Protein AF-A0A6B0S3A0-F1 (afdb_monomer_lite)

pLDDT: mean 80.4, std 14.94, range [40.19, 93.69]

InterPro domains:
  IPR024738 Transcriptional coactivator Hfi1/Transcriptional adapter 1 [PF12767] (7-70)
  IPR024738 Transcriptional coactivator Hfi1/Transcriptional adapter 1 [PTHR21277] (7-66)

Radius of gyration: 12.69 Å; chains: 1; bounding box: 27×20×39 Å

Secondary structure (DSSP, 8-state):
--HHHHHHHHHHHHHHHHHGGGHHHHHHHHHHHHTTSS-HHHHHHHHHHHS-TTTHHHHHHHHHHHHHHHHTTS--

Organism: NCBI:txid72004

Sequence (76 aa):
MATFVSELEAAKKNLSEALGDNVKQYWANLKLWFKQKISKEEFDLEAHRLLTQDNVHSHNDFLLKKKKNVKYIVEI

Structure (mmCIF, N/CA/C/O backbone):
data_AF-A0A6B0S3A0-F1
#
_entry.id   AF-A0A6B0S3A0-F1
#
loop_
_atom_site.group_PDB
_atom_site.id
_atom_site.type_symbol
_atom_site.label_atom_id
_atom_site.label_alt_id
_atom_site.label_comp_id
_atom_site.label_asym_id
_atom_site.label_entity_id
_atom_site.label_seq_id
_atom_site.pdbx_PDB_ins_code
_atom_site.Cartn_x
_atom_site.Cartn_y
_atom_site.Cartn_z
_atom_site.occupancy
_atom_site.B_iso_or_equiv
_atom_site.auth_seq_id
_atom_site.auth_comp_id
_atom_site.auth_asym_id
_atom_site.auth_atom_id
_atom_site.pdbx_PDB_model_num
ATOM 1 N N . MET A 1 1 ? 12.693 -10.913 19.093 1.00 50.03 1 MET A N 1
ATOM 2 C CA . MET A 1 1 ? 12.055 -9.593 18.861 1.00 50.03 1 MET A CA 1
ATOM 3 C C . MET A 1 1 ? 12.536 -8.868 17.595 1.00 50.03 1 MET A C 1
ATOM 5 O O . MET A 1 1 ? 11.779 -8.047 17.103 1.00 50.03 1 MET A O 1
ATOM 9 N N . ALA A 1 2 ? 13.711 -9.170 17.017 1.00 53.34 2 ALA A N 1
ATOM 10 C CA . ALA A 1 2 ? 14.236 -8.460 15.833 1.00 53.34 2 ALA A CA 1
ATOM 11 C C . ALA A 1 2 ? 13.666 -8.900 14.464 1.00 53.34 2 ALA A C 1
ATOM 13 O O . ALA A 1 2 ? 13.843 -8.195 13.478 1.00 53.34 2 ALA A O 1
ATOM 14 N N . THR A 1 3 ? 12.984 -10.044 14.386 1.00 59.44 3 THR A N 1
ATOM 15 C CA . THR A 1 3 ? 12.512 -10.638 13.120 1.00 59.44 3 THR A CA 1
ATOM 16 C C . THR A 1 3 ? 11.294 -9.933 12.518 1.00 59.44 3 THR A C 1
ATOM 18 O O . THR A 1 3 ? 11.188 -9.810 11.307 1.00 59.44 3 THR A O 1
ATOM 21 N N . PHE A 1 4 ? 10.396 -9.388 13.339 1.00 64.62 4 PHE A N 1
ATOM 22 C CA . PHE A 1 4 ? 9.137 -8.823 12.835 1.00 64.62 4 PHE A CA 1
ATOM 23 C C . PHE A 1 4 ? 9.300 -7.463 12.144 1.00 64.62 4 PHE A C 1
ATOM 25 O O . PHE A 1 4 ? 8.580 -7.153 11.195 1.00 64.62 4 PHE A O 1
ATOM 32 N N . VAL A 1 5 ? 10.246 -6.643 12.615 1.00 67.56 5 VAL A N 1
ATOM 33 C CA . VAL A 1 5 ? 10.568 -5.349 11.990 1.00 67.56 5 VAL A CA 1
ATOM 34 C C . VAL A 1 5 ? 11.240 -5.574 10.637 1.00 67.56 5 VAL A C 1
ATOM 36 O O . VAL A 1 5 ? 10.885 -4.912 9.666 1.00 67.56 5 VAL A O 1
ATOM 39 N N . SER A 1 6 ? 12.148 -6.548 10.541 1.00 78.56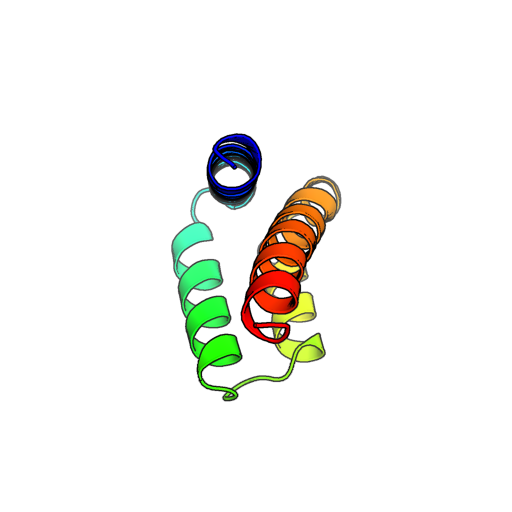 6 SER A N 1
ATOM 40 C CA . SER A 1 6 ? 12.794 -6.892 9.273 1.00 78.56 6 SER A CA 1
ATOM 41 C C . SER A 1 6 ? 11.815 -7.500 8.265 1.00 78.56 6 SER A C 1
ATOM 43 O O . SER A 1 6 ? 11.890 -7.174 7.084 1.00 78.56 6 SER A O 1
ATOM 45 N N . GLU A 1 7 ? 10.843 -8.300 8.709 1.00 80.81 7 GLU A N 1
ATOM 46 C CA . GLU A 1 7 ? 9.778 -8.823 7.843 1.00 80.81 7 GLU A CA 1
ATOM 47 C C . GLU A 1 7 ? 8.855 -7.727 7.290 1.00 80.81 7 GLU A C 1
ATOM 49 O O . GLU A 1 7 ? 8.468 -7.781 6.119 1.00 80.81 7 GLU A O 1
ATOM 54 N N . LEU A 1 8 ? 8.502 -6.728 8.109 1.00 82.38 8 LEU A N 1
ATOM 55 C CA . LEU A 1 8 ? 7.694 -5.588 7.669 1.00 82.38 8 LEU A CA 1
ATOM 56 C C . LEU A 1 8 ? 8.448 -4.730 6.647 1.00 82.38 8 LEU A C 1
ATOM 58 O O . LEU A 1 8 ? 7.873 -4.358 5.624 1.00 82.38 8 LEU A O 1
ATOM 62 N N . GLU A 1 9 ? 9.725 -4.441 6.899 1.00 86.06 9 GLU A N 1
ATOM 63 C CA . GLU A 1 9 ? 10.557 -3.675 5.968 1.00 86.06 9 GLU A CA 1
ATOM 64 C C . GLU A 1 9 ? 10.783 -4.439 4.653 1.00 86.06 9 GLU A C 1
ATOM 66 O O . GLU A 1 9 ? 10.716 -3.838 3.580 1.00 86.06 9 GLU A O 1
ATOM 71 N N . ALA A 1 10 ? 10.941 -5.766 4.701 1.00 88.56 10 ALA A N 1
ATOM 72 C CA . ALA A 1 10 ? 11.009 -6.603 3.503 1.00 88.56 10 ALA A CA 1
ATOM 73 C C . ALA A 1 10 ? 9.704 -6.554 2.688 1.00 88.56 10 ALA A C 1
ATOM 75 O O . ALA A 1 10 ? 9.740 -6.334 1.479 1.00 88.56 10 ALA A O 1
ATOM 76 N N . ALA A 1 11 ? 8.544 -6.677 3.343 1.00 88.44 11 ALA A N 1
ATOM 77 C CA . ALA A 1 11 ? 7.247 -6.569 2.672 1.00 88.44 11 ALA A CA 1
ATOM 78 C C . ALA A 1 11 ? 7.024 -5.176 2.067 1.00 88.44 11 ALA A C 1
ATOM 80 O O . ALA A 1 11 ? 6.532 -5.046 0.950 1.00 88.44 11 ALA A O 1
ATOM 81 N N . LYS A 1 12 ? 7.435 -4.121 2.779 1.00 89.19 12 LYS A N 1
ATOM 82 C CA . LYS A 1 12 ? 7.390 -2.738 2.292 1.00 89.19 12 LYS A CA 1
ATOM 83 C C . LYS A 1 12 ? 8.259 -2.545 1.049 1.00 89.19 12 LYS A C 1
ATOM 85 O O . LYS A 1 12 ? 7.837 -1.849 0.124 1.00 89.19 12 LYS A O 1
ATOM 90 N N . LYS A 1 13 ? 9.454 -3.143 1.028 1.00 90.88 13 LYS A N 1
ATOM 91 C CA . LYS A 1 13 ? 10.361 -3.101 -0.121 1.00 90.88 13 LYS A CA 1
ATOM 92 C C . LYS A 1 13 ? 9.745 -3.814 -1.328 1.00 90.88 13 LYS A C 1
ATOM 94 O O . LYS A 1 13 ? 9.554 -3.160 -2.347 1.00 90.88 13 LYS A O 1
ATOM 99 N N . ASN A 1 14 ? 9.311 -5.067 -1.165 1.00 90.12 14 ASN A N 1
ATOM 100 C CA . ASN A 1 14 ? 8.648 -5.841 -2.225 1.00 90.12 14 ASN A CA 1
ATOM 101 C C . ASN A 1 14 ? 7.430 -5.106 -2.794 1.00 90.12 14 ASN A C 1
ATOM 103 O O . ASN A 1 14 ? 7.252 -5.027 -4.003 1.00 90.12 14 ASN A O 1
ATOM 107 N N . LEU A 1 15 ? 6.615 -4.506 -1.924 1.00 90.25 15 LEU A N 1
ATOM 108 C CA . LEU A 1 15 ? 5.462 -3.717 -2.336 1.00 90.25 15 LEU A CA 1
ATOM 109 C C . LEU A 1 15 ? 5.861 -2.458 -3.117 1.00 90.25 15 LEU A C 1
ATOM 111 O O . LEU A 1 15 ? 5.208 -2.114 -4.094 1.00 90.25 15 LEU A O 1
ATOM 115 N N . SER A 1 16 ? 6.932 -1.777 -2.706 1.00 91.06 16 SER A N 1
ATOM 116 C CA . SER A 1 16 ? 7.443 -0.599 -3.419 1.00 91.06 16 SER A CA 1
ATOM 117 C C . SER A 1 16 ? 7.966 -0.967 -4.808 1.00 91.06 16 SER A C 1
ATOM 119 O O . SER A 1 16 ? 7.707 -0.238 -5.760 1.00 91.06 16 SER A O 1
ATOM 121 N N . GLU A 1 17 ? 8.653 -2.105 -4.929 1.00 90.62 17 GLU A N 1
ATOM 122 C CA . GLU A 1 17 ? 9.124 -2.645 -6.211 1.00 90.62 17 GLU A CA 1
ATOM 123 C C . GLU A 1 17 ? 7.946 -3.049 -7.107 1.00 90.62 17 GLU A C 1
ATOM 125 O O . GLU A 1 17 ? 7.905 -2.680 -8.277 1.00 90.62 17 GLU A O 1
ATOM 130 N N . ALA A 1 18 ? 6.940 -3.718 -6.540 1.00 89.69 18 ALA A N 1
ATOM 131 C CA . ALA A 1 18 ? 5.732 -4.137 -7.242 1.00 89.69 18 ALA A CA 1
ATOM 132 C C . ALA A 1 18 ? 4.863 -2.974 -7.746 1.00 89.69 18 ALA A C 1
ATOM 134 O O . ALA A 1 18 ? 4.175 -3.116 -8.757 1.00 89.69 18 ALA A O 1
ATOM 135 N N . LEU A 1 19 ? 4.864 -1.850 -7.024 1.00 89.50 19 LEU A N 1
ATOM 136 C CA . LEU A 1 19 ? 4.131 -0.637 -7.384 1.00 89.50 19 LEU A CA 1
ATOM 137 C C . LEU A 1 19 ? 4.875 0.225 -8.409 1.00 89.50 19 LEU A C 1
ATOM 139 O O . LEU A 1 19 ? 4.227 1.002 -9.109 1.00 89.50 19 LEU A O 1
ATOM 143 N N . GLY A 1 20 ? 6.208 0.143 -8.474 1.00 89.38 20 GLY A N 1
ATOM 144 C CA . GLY A 1 20 ? 7.022 0.977 -9.359 1.00 89.38 20 GLY A CA 1
ATOM 145 C C . GLY A 1 20 ? 6.694 2.467 -9.202 1.00 89.38 20 GLY A C 1
ATOM 146 O O . GLY A 1 20 ? 6.755 3.022 -8.103 1.00 89.38 20 GLY A O 1
ATOM 147 N N . ASP A 1 21 ? 6.279 3.114 -10.291 1.00 89.75 21 ASP A N 1
ATOM 148 C CA . ASP A 1 21 ? 5.911 4.537 -10.319 1.00 89.75 21 ASP A CA 1
ATOM 149 C C . ASP A 1 21 ? 4.671 4.880 -9.469 1.00 89.75 21 ASP A C 1
ATOM 151 O O . ASP A 1 21 ? 4.551 5.993 -8.944 1.00 89.75 21 ASP A O 1
ATOM 155 N N . ASN A 1 22 ? 3.777 3.910 -9.244 1.00 90.62 22 ASN A N 1
ATOM 156 C CA . ASN A 1 22 ? 2.535 4.086 -8.482 1.00 90.62 22 ASN A CA 1
ATOM 157 C C . ASN A 1 22 ? 2.749 4.112 -6.958 1.00 90.62 22 ASN A C 1
ATOM 159 O O . ASN A 1 22 ? 1.815 4.363 -6.186 1.00 90.62 22 ASN A O 1
ATOM 163 N N . VAL A 1 23 ? 3.984 3.893 -6.496 1.00 91.00 23 VAL A N 1
ATOM 164 C CA . VAL A 1 23 ? 4.332 3.790 -5.073 1.00 91.00 23 VAL A CA 1
ATOM 165 C C . VAL A 1 23 ? 3.926 5.030 -4.269 1.00 91.00 23 VAL A C 1
ATOM 167 O O . VAL A 1 23 ? 3.439 4.923 -3.142 1.00 91.00 23 VAL A O 1
ATOM 170 N N . LYS A 1 24 ? 4.051 6.226 -4.859 1.00 91.25 24 LYS A N 1
ATOM 171 C CA . LYS A 1 24 ? 3.670 7.491 -4.208 1.00 91.25 24 LYS A CA 1
ATOM 172 C C . LYS A 1 24 ? 2.172 7.549 -3.914 1.00 91.25 24 LYS A C 1
ATOM 174 O O . LYS A 1 24 ? 1.779 7.969 -2.824 1.00 91.25 24 LYS A O 1
ATOM 179 N N . GLN A 1 25 ? 1.352 7.112 -4.867 1.00 92.31 25 GLN A N 1
ATOM 180 C CA . GLN A 1 25 ? -0.102 7.126 -4.737 1.00 92.31 25 GLN A CA 1
ATOM 181 C C . GLN A 1 25 ? -0.569 6.100 -3.708 1.00 92.31 25 GLN A C 1
ATOM 183 O O . GLN A 1 25 ? -1.384 6.417 -2.844 1.00 92.31 25 GLN A O 1
ATOM 188 N N . TYR A 1 26 ? 0.043 4.916 -3.700 1.00 93.00 26 TYR A N 1
ATOM 189 C CA . TYR A 1 26 ? -0.237 3.909 -2.685 1.00 93.00 26 TYR A CA 1
ATOM 190 C C . TYR A 1 26 ? 0.029 4.417 -1.259 1.00 93.00 26 TYR A C 1
ATOM 192 O O . TYR A 1 26 ? -0.821 4.273 -0.379 1.00 93.00 26 TYR A O 1
ATOM 200 N N . TRP A 1 27 ? 1.177 5.062 -1.010 1.00 91.81 27 TRP A N 1
ATOM 201 C CA . TRP A 1 27 ? 1.475 5.624 0.314 1.00 91.81 27 TRP A CA 1
ATOM 202 C C . TRP A 1 27 ? 0.526 6.762 0.704 1.00 91.81 27 TRP A C 1
ATOM 204 O O . TRP A 1 27 ? 0.192 6.899 1.885 1.00 91.81 27 TRP A O 1
ATOM 214 N N . ALA A 1 28 ? 0.061 7.557 -0.265 1.00 93.69 28 ALA A N 1
ATOM 215 C CA . ALA A 1 28 ? -0.970 8.564 -0.031 1.00 93.69 28 ALA A CA 1
ATOM 216 C C . ALA A 1 28 ? -2.289 7.910 0.412 1.00 93.69 28 ALA A C 1
ATOM 218 O O . ALA A 1 28 ? -2.839 8.294 1.447 1.00 93.69 28 ALA A O 1
ATOM 219 N N . ASN A 1 29 ? -2.733 6.866 -0.291 1.00 91.12 29 ASN A N 1
ATOM 220 C CA . ASN A 1 29 ? -3.932 6.099 0.051 1.00 91.12 29 ASN A CA 1
ATOM 221 C C . ASN A 1 29 ? -3.799 5.420 1.417 1.00 91.12 29 ASN A C 1
ATOM 223 O O . ASN A 1 29 ? -4.714 5.483 2.235 1.00 91.12 29 ASN A O 1
ATOM 227 N N . LEU A 1 30 ? -2.621 4.876 1.737 1.00 90.12 30 LEU A N 1
ATOM 228 C CA . LEU A 1 30 ? -2.349 4.300 3.052 1.00 90.12 30 LEU A CA 1
ATOM 229 C C . LEU A 1 30 ? -2.471 5.355 4.160 1.00 90.12 30 LEU A C 1
ATOM 231 O O . LEU A 1 30 ? -2.993 5.067 5.237 1.00 90.12 30 LEU A O 1
ATOM 235 N N . LYS A 1 31 ? -2.014 6.587 3.907 1.00 89.56 31 LYS A N 1
ATOM 236 C CA . LYS A 1 31 ? -2.149 7.710 4.844 1.00 89.56 31 LYS A CA 1
ATOM 237 C C . LYS A 1 31 ? -3.611 8.124 5.019 1.00 89.56 31 LYS A C 1
ATOM 239 O O . LYS A 1 31 ? -4.001 8.473 6.131 1.00 89.56 31 LYS A O 1
ATOM 244 N N . LEU A 1 32 ? -4.416 8.080 3.957 1.00 92.00 32 LEU A N 1
ATOM 245 C CA . LEU A 1 32 ? -5.859 8.330 4.021 1.00 92.00 32 LEU A CA 1
ATOM 246 C C . LEU A 1 32 ? -6.579 7.250 4.829 1.00 92.00 32 LEU A C 1
ATOM 248 O O . LEU A 1 32 ? -7.362 7.586 5.715 1.00 92.00 32 LEU A O 1
ATOM 252 N N . TRP A 1 33 ? -6.258 5.979 4.593 1.00 88.25 33 TRP A N 1
ATOM 253 C CA . TRP A 1 33 ? -6.800 4.855 5.352 1.00 88.25 33 TRP A CA 1
ATOM 254 C C . TRP A 1 33 ? -6.438 4.948 6.842 1.00 88.25 33 TRP A C 1
ATOM 256 O O . TRP A 1 33 ? -7.305 4.811 7.701 1.00 88.25 33 TRP A O 1
ATOM 266 N N . PHE A 1 34 ? -5.191 5.318 7.166 1.00 83.50 34 PHE A N 1
ATOM 267 C CA . PHE A 1 34 ? -4.763 5.587 8.548 1.00 83.50 34 PHE A CA 1
ATOM 268 C C . PHE A 1 34 ? -5.505 6.754 9.204 1.00 83.50 34 PHE A C 1
ATOM 270 O O . PHE A 1 34 ? -5.776 6.720 10.400 1.00 83.50 34 PHE A O 1
ATOM 277 N N . LYS A 1 35 ? -5.846 7.786 8.429 1.00 88.12 35 LYS A N 1
ATOM 278 C CA . LYS A 1 35 ? -6.681 8.909 8.877 1.00 88.12 35 LYS A CA 1
ATOM 279 C C . LYS A 1 35 ? -8.179 8.576 8.893 1.00 88.12 35 LYS A C 1
ATOM 281 O O . LYS A 1 35 ? -8.977 9.488 9.094 1.00 88.12 35 LYS A O 1
ATOM 286 N N . GLN A 1 36 ? -8.554 7.323 8.617 1.00 85.62 36 GLN A N 1
ATOM 287 C CA . GLN A 1 36 ? -9.938 6.867 8.456 1.00 85.62 36 GLN A CA 1
ATOM 288 C C . GLN A 1 36 ? -10.740 7.698 7.436 1.00 85.62 36 GLN A C 1
ATOM 290 O O . GLN A 1 36 ? -11.947 7.868 7.565 1.00 85.62 36 GLN A O 1
ATOM 295 N N . LYS A 1 37 ? -10.063 8.249 6.417 1.00 91.75 37 LYS A N 1
ATOM 296 C CA . LYS A 1 37 ? -10.694 9.006 5.323 1.00 91.75 37 LYS A CA 1
ATOM 297 C C . LYS A 1 37 ? -11.308 8.100 4.261 1.00 91.75 37 LYS A C 1
ATOM 299 O O . LYS A 1 37 ? -12.247 8.519 3.601 1.00 91.75 37 LYS A O 1
ATOM 304 N N . ILE A 1 38 ? -10.760 6.898 4.109 1.00 89.25 38 ILE A N 1
ATOM 305 C CA . ILE A 1 38 ? -11.255 5.845 3.221 1.00 89.25 38 ILE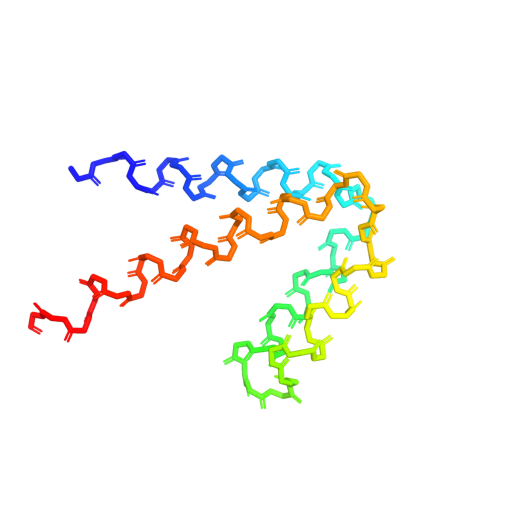 A CA 1
ATOM 306 C C . ILE A 1 38 ? -11.395 4.551 4.025 1.00 89.25 38 ILE A C 1
ATOM 308 O O . ILE A 1 38 ? -10.664 4.345 5.002 1.00 89.25 38 ILE A O 1
ATOM 312 N N . SER A 1 39 ? -12.338 3.693 3.637 1.00 89.31 39 SER A N 1
ATOM 313 C CA . SER A 1 39 ? -12.536 2.387 4.270 1.00 89.31 39 SER A CA 1
ATOM 314 C C . SER A 1 39 ? -11.426 1.404 3.871 1.00 89.31 39 SER A C 1
ATOM 316 O O . SER A 1 39 ? -10.609 1.682 2.992 1.00 89.31 39 SER A O 1
ATOM 318 N N . LYS A 1 40 ? -11.376 0.237 4.529 1.00 82.38 40 LYS A N 1
ATOM 319 C CA . LYS A 1 40 ? -10.459 -0.836 4.116 1.00 82.38 40 LYS A CA 1
ATOM 320 C C . LYS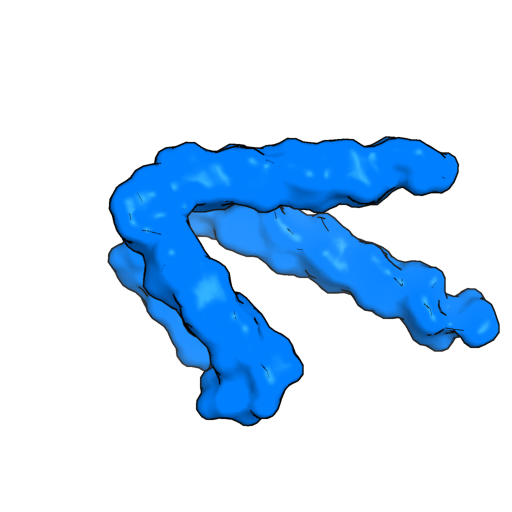 A 1 40 ? -10.767 -1.300 2.688 1.00 82.38 40 LYS A C 1
ATOM 322 O O . LYS A 1 40 ? -9.836 -1.450 1.914 1.00 82.38 40 LYS A O 1
ATOM 327 N N . GLU A 1 41 ? -12.041 -1.480 2.345 1.00 88.50 41 GLU A N 1
ATOM 328 C CA . GLU A 1 41 ? -12.456 -1.895 0.997 1.00 88.50 41 GLU A CA 1
ATOM 329 C C . GLU A 1 41 ? -12.035 -0.882 -0.069 1.00 88.50 41 GLU A C 1
ATOM 331 O O . GLU A 1 41 ? -11.468 -1.268 -1.084 1.00 88.50 41 GLU A O 1
ATOM 336 N N . GLU A 1 42 ? -12.227 0.414 0.190 1.00 90.31 42 GLU A N 1
ATOM 337 C CA . GLU A 1 42 ? -11.779 1.486 -0.709 1.00 90.31 42 GLU A CA 1
ATOM 338 C C . GLU A 1 42 ? -10.254 1.469 -0.888 1.00 90.31 42 GLU A C 1
ATOM 340 O O . GLU A 1 42 ? -9.743 1.602 -1.999 1.00 90.31 42 GLU A O 1
ATOM 345 N N . PHE A 1 43 ? -9.510 1.265 0.204 1.00 89.81 43 PHE A N 1
ATOM 346 C CA . PHE A 1 43 ? -8.055 1.157 0.150 1.00 89.81 43 PHE A CA 1
ATOM 347 C C . PHE A 1 43 ? -7.585 -0.082 -0.624 1.00 89.81 43 PHE A C 1
ATOM 349 O O . PHE A 1 43 ? -6.670 0.033 -1.439 1.00 89.81 43 PHE A O 1
ATOM 356 N N . ASP A 1 44 ? -8.204 -1.242 -0.392 1.00 88.12 44 ASP A N 1
ATOM 357 C CA . ASP A 1 44 ? -7.886 -2.490 -1.092 1.00 88.12 44 ASP A CA 1
ATOM 358 C C . ASP A 1 44 ? -8.192 -2.365 -2.597 1.00 88.12 44 ASP A C 1
ATOM 360 O O . ASP A 1 44 ? -7.383 -2.776 -3.429 1.00 88.12 44 ASP A O 1
ATOM 364 N N . LEU A 1 45 ? -9.328 -1.756 -2.964 1.00 90.31 45 LEU A N 1
ATOM 365 C CA . LEU A 1 45 ? -9.709 -1.504 -4.358 1.00 90.31 45 LEU A CA 1
ATOM 366 C C . LEU A 1 45 ? -8.696 -0.607 -5.067 1.00 90.31 45 LEU A C 1
ATOM 368 O O . LEU A 1 45 ? -8.268 -0.905 -6.182 1.00 90.31 45 LEU A O 1
ATOM 372 N N . GLU A 1 46 ? -8.286 0.478 -4.418 1.00 91.50 4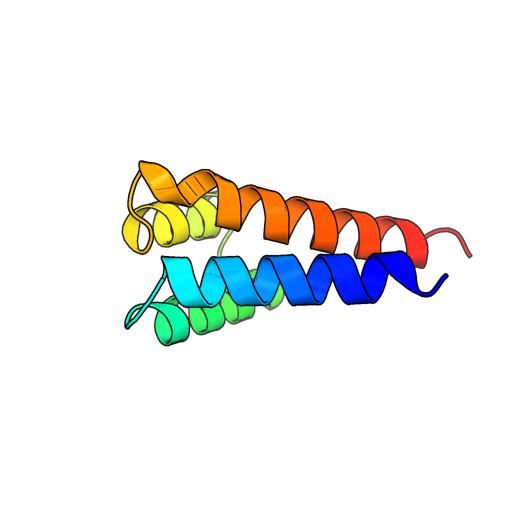6 GLU A N 1
ATOM 373 C CA . GLU A 1 46 ? -7.307 1.389 -4.994 1.00 91.50 46 GLU A CA 1
ATOM 374 C C . GLU A 1 46 ? -5.916 0.737 -5.061 1.00 91.50 46 GLU A C 1
ATOM 376 O O . GLU A 1 46 ? -5.197 0.901 -6.042 1.00 91.50 46 GLU A O 1
ATOM 381 N N . ALA A 1 47 ? -5.549 -0.096 -4.083 1.00 89.12 47 ALA A N 1
ATOM 382 C CA . ALA A 1 47 ? -4.336 -0.907 -4.148 1.00 89.12 47 ALA A CA 1
ATOM 383 C C . ALA A 1 47 ? -4.366 -1.899 -5.321 1.00 89.12 47 ALA A C 1
ATOM 385 O O . ALA A 1 47 ? -3.376 -2.004 -6.039 1.00 89.12 47 ALA A O 1
ATOM 386 N N . HIS A 1 48 ? -5.495 -2.573 -5.557 1.00 88.75 48 HIS A N 1
ATOM 387 C CA . HIS A 1 48 ? -5.700 -3.454 -6.712 1.00 88.75 48 HIS A CA 1
ATOM 388 C C . HIS A 1 48 ? -5.677 -2.715 -8.053 1.00 88.75 48 HIS A C 1
ATOM 390 O O . HIS A 1 48 ? -5.401 -3.335 -9.072 1.00 88.75 48 HIS A O 1
ATOM 396 N N . ARG A 1 49 ? -5.977 -1.413 -8.081 1.00 89.69 49 ARG A N 1
ATOM 397 C CA . ARG A 1 49 ? -5.827 -0.592 -9.292 1.00 89.69 49 ARG A CA 1
ATOM 398 C C . ARG A 1 49 ? -4.379 -0.216 -9.568 1.00 89.69 49 ARG A C 1
ATOM 400 O O . ARG A 1 49 ? -3.978 -0.140 -10.724 1.00 89.69 49 ARG A O 1
ATOM 407 N N . LEU A 1 50 ? -3.616 0.057 -8.511 1.00 89.00 50 LEU A N 1
ATOM 408 C CA . LEU A 1 50 ? -2.213 0.462 -8.611 1.00 89.00 50 LEU A CA 1
ATOM 409 C C . LEU A 1 50 ? -1.274 -0.729 -8.833 1.00 89.00 50 LEU A C 1
ATOM 411 O O . LEU A 1 50 ? -0.208 -0.563 -9.426 1.00 89.00 50 LEU A O 1
ATOM 415 N N . LEU A 1 51 ? -1.660 -1.906 -8.338 1.00 86.69 51 LEU A N 1
ATOM 416 C CA . LEU A 1 51 ? -0.951 -3.170 -8.499 1.00 86.69 51 LEU A CA 1
ATOM 417 C C . LEU A 1 51 ? -1.533 -3.961 -9.664 1.00 86.69 51 LEU A C 1
ATOM 419 O O . LEU A 1 51 ? -2.739 -4.011 -9.869 1.00 86.69 51 LEU A O 1
ATOM 423 N N . THR A 1 52 ? -0.677 -4.667 -10.390 1.00 78.88 52 THR A N 1
ATOM 424 C CA . THR A 1 52 ? -1.130 -5.729 -11.287 1.00 78.88 52 THR A CA 1
ATOM 425 C C . THR A 1 52 ? -1.665 -6.911 -10.477 1.00 78.88 52 THR A C 1
ATOM 427 O O . THR A 1 52 ? -1.259 -7.139 -9.337 1.00 78.88 52 THR A O 1
ATOM 430 N N . GLN A 1 53 ? -2.568 -7.693 -11.073 1.00 73.19 53 GLN A N 1
ATOM 431 C CA . GLN A 1 53 ? -3.206 -8.848 -10.428 1.00 73.19 53 GLN A CA 1
ATOM 432 C C . GLN A 1 53 ? -2.186 -9.872 -9.894 1.00 73.19 53 GLN A C 1
ATOM 434 O O . GLN A 1 53 ? -2.426 -10.508 -8.870 1.00 73.19 53 GLN A O 1
ATOM 439 N N . ASP A 1 54 ? -1.022 -9.953 -10.541 1.00 74.56 54 ASP A N 1
ATOM 440 C CA . ASP A 1 54 ? 0.110 -10.781 -10.122 1.00 74.56 54 ASP A CA 1
ATOM 441 C C . ASP A 1 54 ? 0.729 -10.301 -8.800 1.00 74.56 54 ASP A C 1
ATOM 443 O O . ASP A 1 54 ? 1.130 -11.112 -7.977 1.00 74.56 54 ASP A O 1
ATOM 447 N N . ASN A 1 55 ? 0.695 -8.994 -8.521 1.00 80.75 55 ASN A N 1
ATOM 448 C CA . ASN A 1 55 ? 1.385 -8.348 -7.402 1.00 80.75 55 ASN A CA 1
ATOM 449 C C . ASN A 1 55 ? 0.486 -8.029 -6.194 1.00 80.75 55 ASN A C 1
ATOM 451 O O . ASN A 1 55 ? 0.962 -7.532 -5.169 1.00 80.75 55 ASN A O 1
A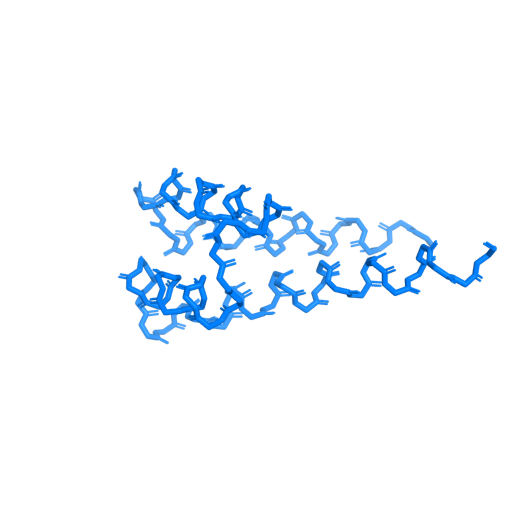TOM 455 N N . VAL A 1 56 ? -0.806 -8.353 -6.265 1.00 82.88 56 VAL A N 1
ATOM 456 C CA . VAL A 1 56 ? -1.782 -8.149 -5.175 1.00 82.88 56 VAL A CA 1
ATOM 457 C C . VAL A 1 56 ? -1.352 -8.832 -3.869 1.00 82.88 56 VAL A C 1
ATOM 459 O O . VAL A 1 56 ? -1.596 -8.324 -2.770 1.00 82.88 56 VAL A O 1
ATOM 462 N N . HIS A 1 57 ? -0.655 -9.966 -3.965 1.00 84.88 57 HIS A N 1
ATOM 463 C CA . HIS A 1 57 ? -0.119 -10.679 -2.808 1.00 84.88 57 HIS A CA 1
ATOM 464 C C . HIS A 1 57 ? 0.833 -9.809 -1.966 1.00 84.88 57 HIS A C 1
ATOM 466 O O . HIS A 1 57 ? 0.804 -9.908 -0.742 1.00 84.88 57 HIS A O 1
ATOM 472 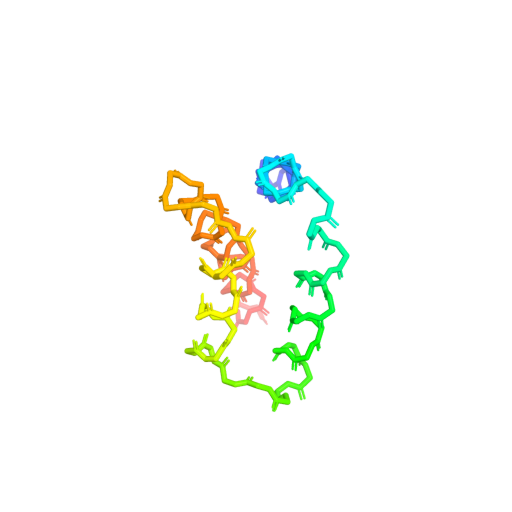N N . SER A 1 58 ? 1.605 -8.907 -2.586 1.00 86.00 58 SER A N 1
ATOM 473 C CA . SER A 1 58 ? 2.522 -8.003 -1.878 1.00 86.00 58 SER A CA 1
ATOM 474 C C . SER A 1 58 ? 1.780 -6.994 -0.993 1.00 86.00 58 SER A C 1
ATOM 476 O O . SER A 1 58 ? 2.227 -6.681 0.111 1.00 86.00 58 SER A O 1
ATOM 478 N N . HIS A 1 59 ? 0.607 -6.519 -1.426 1.00 87.69 59 HIS A N 1
ATOM 479 C CA . HIS A 1 59 ? -0.247 -5.651 -0.610 1.00 87.69 59 HIS A CA 1
ATOM 480 C C . HIS A 1 59 ? -0.826 -6.397 0.593 1.00 87.69 59 HIS A C 1
ATOM 482 O O . HIS A 1 59 ? -0.743 -5.915 1.728 1.00 87.69 59 HIS A O 1
ATOM 488 N N . ASN A 1 60 ? -1.357 -7.598 0.354 1.00 85.12 60 ASN A N 1
ATOM 489 C CA . ASN A 1 60 ? -1.918 -8.446 1.403 1.00 85.12 60 ASN A CA 1
ATOM 490 C C . ASN A 1 60 ? -0.862 -8.835 2.441 1.00 85.12 60 ASN A C 1
ATOM 492 O O . ASN A 1 60 ? -1.116 -8.757 3.642 1.00 85.12 60 ASN A O 1
ATOM 496 N N . ASP A 1 61 ? 0.335 -9.197 1.987 1.00 86.12 61 ASP A N 1
ATOM 497 C CA . ASP A 1 61 ? 1.462 -9.559 2.840 1.00 86.12 61 ASP A CA 1
ATOM 498 C C . ASP A 1 61 ? 1.921 -8.377 3.714 1.00 86.12 61 ASP A C 1
ATOM 500 O O . ASP A 1 61 ? 2.064 -8.519 4.935 1.00 86.12 61 ASP A O 1
ATOM 504 N N . PHE A 1 62 ? 2.034 -7.177 3.133 1.00 87.38 62 PHE A N 1
ATOM 505 C CA . PHE A 1 62 ? 2.338 -5.955 3.879 1.00 87.38 62 PHE A CA 1
ATOM 506 C C . PHE A 1 62 ? 1.276 -5.645 4.942 1.00 87.38 62 PHE A C 1
ATOM 508 O O . PHE A 1 62 ? 1.613 -5.384 6.101 1.00 87.38 62 PHE A O 1
ATOM 515 N N . LEU A 1 63 ? -0.010 -5.697 4.582 1.00 84.19 63 LEU A N 1
ATOM 516 C CA . LEU A 1 63 ? -1.104 -5.458 5.523 1.00 84.19 63 LEU A CA 1
ATOM 517 C C . LEU A 1 63 ? -1.167 -6.516 6.627 1.00 84.19 63 LEU A C 1
ATOM 519 O O . LEU A 1 63 ? -1.403 -6.166 7.784 1.00 84.19 63 LEU A O 1
ATOM 523 N N . LEU A 1 64 ? -0.928 -7.789 6.307 1.00 83.38 64 LEU A N 1
ATOM 524 C CA . LEU A 1 64 ? -0.909 -8.882 7.277 1.00 83.38 64 LEU A CA 1
ATOM 525 C C . LEU A 1 64 ? 0.205 -8.683 8.312 1.00 83.38 64 LEU A C 1
ATOM 527 O O . LEU A 1 64 ? -0.050 -8.763 9.517 1.00 83.38 64 LEU A O 1
ATOM 531 N N . LYS A 1 65 ? 1.423 -8.364 7.859 1.00 81.19 65 LYS A N 1
ATOM 532 C CA . LYS A 1 65 ? 2.575 -8.065 8.726 1.00 81.19 65 LYS A CA 1
ATOM 533 C C . LYS A 1 65 ? 2.341 -6.811 9.565 1.00 81.19 65 LYS A C 1
ATOM 535 O O . LYS A 1 65 ? 2.579 -6.817 10.773 1.00 81.19 65 LYS A O 1
ATOM 540 N N . LYS A 1 66 ? 1.762 -5.769 8.966 1.00 72.50 66 LYS A N 1
ATOM 541 C CA . LYS A 1 66 ? 1.391 -4.535 9.669 1.00 72.50 66 LYS A CA 1
ATOM 542 C C . LYS A 1 66 ? 0.281 -4.754 10.707 1.00 72.50 66 LYS A C 1
ATOM 544 O O . LYS A 1 66 ? 0.352 -4.199 11.797 1.00 72.50 66 LYS A O 1
ATOM 549 N N . LYS A 1 67 ? -0.718 -5.600 10.431 1.00 68.00 67 LYS A N 1
ATOM 550 C CA . LYS A 1 67 ? -1.799 -5.936 11.377 1.00 68.00 67 LYS A CA 1
ATOM 551 C C . LYS A 1 67 ? -1.311 -6.816 12.528 1.00 68.00 67 LYS A C 1
ATOM 553 O O . LYS A 1 67 ? -1.733 -6.609 13.664 1.00 68.00 67 LYS A O 1
ATOM 558 N N . LYS A 1 68 ? -0.393 -7.753 12.265 1.00 59.53 68 LYS A N 1
ATOM 559 C CA . LYS A 1 68 ? 0.316 -8.492 13.323 1.00 59.53 68 LYS A CA 1
ATOM 560 C C . LYS A 1 68 ? 1.069 -7.541 14.254 1.00 59.53 68 LYS A C 1
ATOM 562 O O . LYS A 1 68 ? 1.019 -7.733 15.460 1.00 59.53 68 LYS A O 1
ATOM 567 N N . ASN A 1 69 ? 1.678 -6.482 13.718 1.00 53.66 69 ASN A N 1
ATOM 568 C CA . ASN A 1 69 ? 2.338 -5.460 14.529 1.00 53.66 69 ASN A CA 1
ATOM 569 C C . ASN A 1 69 ? 1.356 -4.688 15.437 1.00 53.66 69 ASN A C 1
ATOM 571 O O . ASN A 1 69 ? 1.692 -4.424 16.582 1.00 53.66 69 ASN A O 1
ATOM 575 N N . VAL A 1 70 ? 0.123 -4.416 14.987 1.00 52.41 70 VAL A N 1
ATOM 576 C CA . VAL A 1 70 ? -0.896 -3.732 15.813 1.00 52.41 70 VAL A CA 1
ATOM 577 C C . VAL A 1 70 ? -1.459 -4.639 16.911 1.00 52.41 70 VAL A C 1
ATOM 579 O O . VAL A 1 70 ? -1.678 -4.168 18.021 1.00 52.41 70 VAL A O 1
ATOM 582 N N . LYS A 1 71 ? -1.653 -5.941 16.655 1.00 47.38 71 LYS A N 1
ATOM 583 C CA . LYS A 1 71 ? -2.202 -6.867 17.667 1.00 47.38 71 LYS A CA 1
ATOM 584 C C . LYS A 1 71 ? -1.264 -7.075 18.869 1.00 47.38 71 LYS A C 1
ATOM 586 O O . LYS A 1 71 ? -1.745 -7.336 19.958 1.00 47.38 71 LYS A O 1
ATOM 591 N N . TYR A 1 72 ? 0.045 -6.893 18.686 1.00 42.66 72 TYR A N 1
ATOM 592 C CA . TYR A 1 72 ? 1.044 -6.979 19.762 1.00 42.66 72 TYR A CA 1
ATOM 593 C C . TYR A 1 72 ? 1.176 -5.707 20.619 1.00 42.66 72 TYR A C 1
ATOM 595 O O . TYR A 1 72 ? 1.927 -5.720 21.587 1.00 42.66 72 TYR A O 1
ATOM 603 N N . ILE A 1 73 ? 0.482 -4.614 20.279 1.00 43.62 73 ILE A N 1
ATOM 604 C CA . ILE A 1 73 ? 0.572 -3.332 21.005 1.00 43.62 73 ILE A CA 1
ATOM 605 C C . ILE A 1 73 ? -0.665 -3.097 21.896 1.00 43.62 73 ILE A C 1
ATOM 607 O O . ILE A 1 73 ? -0.660 -2.187 22.713 1.00 43.62 73 ILE A O 1
ATOM 611 N N . VAL A 1 74 ? -1.713 -3.925 21.788 1.00 45.00 74 VAL A N 1
ATOM 612 C CA . VAL A 1 74 ? -2.956 -3.775 22.581 1.00 45.00 74 VAL A CA 1
ATOM 613 C C . VAL A 1 74 ? -3.122 -4.833 23.684 1.00 45.00 74 VAL A C 1
ATOM 615 O O . VAL A 1 74 ? -4.161 -4.870 24.331 1.00 45.00 74 VAL A O 1
ATOM 618 N N . GLU A 1 75 ? -2.116 -5.680 23.917 1.00 42.34 75 GLU A N 1
ATOM 619 C CA . GLU A 1 75 ? -2.103 -6.668 25.015 1.00 42.34 75 GLU A CA 1
ATOM 620 C C . GLU A 1 75 ? -0.893 -6.489 25.955 1.00 42.34 75 GLU A C 1
ATOM 622 O O . GLU A 1 75 ? -0.242 -7.462 26.335 1.00 42.34 75 GLU A O 1
ATOM 627 N N . ILE A 1 76 ? -0.586 -5.242 26.342 1.00 40.19 76 ILE A N 1
ATOM 628 C CA . ILE A 1 76 ? 0.260 -4.930 27.511 1.00 40.19 76 ILE A CA 1
ATOM 629 C C . ILE A 1 76 ? -0.379 -3.795 28.307 1.00 40.19 76 ILE A C 1
ATOM 631 O O . ILE A 1 76 ? -0.777 -2.798 27.661 1.00 40.19 76 ILE A O 1
#

Foldseek 3Di:
DPPLVVQLVVLLVLLCVQLPVNNVVLVVLVVCVVVVVDDPVRSLVVSCVSGPPVSSVSVVSNVVSVVVVVVVVPPD